Protein AF-A0A383BWU2-F1 (afdb_monomer_lite)

Sequence (63 aa):
MTVDPIRDLADRLAIGDLLTRYATAVDRRDWDLYRTVFTSDAEIDYTSAGGIAGTVDEVVEFL

Structure (mmCIF, N/CA/C/O backbone):
data_AF-A0A383BWU2-F1
#
_entry.id   AF-A0A383BWU2-F1
#
loop_
_atom_site.group_PDB
_atom_site.id
_atom_site.type_symbol
_atom_site.label_atom_id
_atom_site.label_alt_id
_atom_site.label_comp_id
_atom_site.label_asym_id
_atom_site.label_entity_id
_atom_site.label_seq_id
_atom_site.pdbx_PDB_ins_code
_atom_site.Cartn_x
_atom_site.Cartn_y
_atom_site.Cartn_z
_atom_site.occupancy
_atom_site.B_iso_or_equiv
_atom_site.auth_seq_id
_atom_site.auth_comp_id
_atom_site.auth_asym_id
_atom_site.auth_atom_id
_atom_site.pdbx_PDB_model_num
ATOM 1 N N . MET A 1 1 ? 25.492 -10.933 -12.500 1.00 60.34 1 MET A N 1
ATOM 2 C CA . MET A 1 1 ? 24.045 -11.038 -12.775 1.00 60.34 1 MET A CA 1
ATOM 3 C C . MET A 1 1 ? 23.698 -9.877 -13.691 1.00 60.34 1 MET A C 1
ATOM 5 O O . MET A 1 1 ? 23.834 -8.741 -13.260 1.00 60.34 1 MET A O 1
ATOM 9 N N . THR A 1 2 ? 23.421 -10.121 -14.968 1.00 77.00 2 THR A N 1
ATOM 10 C CA . THR A 1 2 ? 23.012 -9.062 -15.905 1.00 77.00 2 THR A CA 1
ATOM 11 C C . THR A 1 2 ? 21.516 -8.828 -15.748 1.00 77.00 2 THR A C 1
ATOM 13 O O . THR A 1 2 ? 20.749 -9.786 -15.797 1.00 77.00 2 THR A O 1
ATOM 16 N N . VAL A 1 3 ? 21.115 -7.579 -15.516 1.00 80.62 3 VAL A N 1
ATOM 17 C CA . VAL A 1 3 ? 19.702 -7.187 -15.448 1.00 80.62 3 VAL A CA 1
ATOM 18 C C . VAL A 1 3 ? 19.108 -7.323 -16.849 1.00 80.62 3 VAL A C 1
ATOM 20 O O . VAL A 1 3 ? 19.712 -6.845 -17.807 1.00 80.62 3 VAL A O 1
ATOM 23 N N . ASP A 1 4 ? 17.966 -7.994 -16.974 1.00 94.12 4 ASP A N 1
ATOM 24 C CA . ASP A 1 4 ? 17.192 -8.032 -18.217 1.00 94.12 4 ASP A CA 1
ATOM 25 C C . ASP A 1 4 ? 16.447 -6.690 -18.369 1.00 94.12 4 ASP A C 1
ATOM 27 O O . ASP A 1 4 ? 15.556 -6.412 -17.562 1.00 94.12 4 ASP A O 1
ATOM 31 N N . PRO A 1 5 ? 16.796 -5.837 -19.355 1.00 93.69 5 PRO A N 1
ATOM 32 C CA . PRO A 1 5 ? 16.223 -4.496 -19.476 1.00 93.69 5 PRO A CA 1
ATOM 33 C C . PRO A 1 5 ? 14.714 -4.489 -19.734 1.00 93.69 5 PRO A C 1
ATOM 35 O O . PRO A 1 5 ? 14.029 -3.555 -19.321 1.00 93.69 5 PRO A O 1
ATOM 38 N N . ILE A 1 6 ? 14.187 -5.512 -20.416 1.00 96.56 6 ILE A N 1
ATOM 39 C CA . ILE A 1 6 ? 12.747 -5.605 -20.690 1.00 96.56 6 ILE A CA 1
ATOM 40 C C . ILE A 1 6 ? 12.004 -5.965 -19.412 1.00 96.56 6 ILE A C 1
ATOM 42 O O . ILE A 1 6 ? 10.972 -5.366 -19.115 1.00 96.56 6 ILE A O 1
ATOM 46 N N . ARG A 1 7 ? 12.558 -6.894 -18.629 1.00 96.44 7 ARG A N 1
ATOM 47 C CA . ARG A 1 7 ? 12.009 -7.242 -17.321 1.00 96.44 7 ARG A CA 1
ATOM 48 C C . ARG A 1 7 ? 12.042 -6.057 -16.357 1.00 96.44 7 ARG A C 1
ATOM 50 O O . ARG A 1 7 ? 11.021 -5.772 -15.753 1.00 96.44 7 ARG A O 1
ATOM 57 N N . ASP A 1 8 ? 13.157 -5.329 -16.270 1.00 96.56 8 ASP A N 1
ATOM 58 C CA . ASP A 1 8 ? 13.259 -4.129 -15.421 1.00 96.56 8 ASP A CA 1
ATOM 59 C C . ASP A 1 8 ? 12.211 -3.070 -15.800 1.00 96.56 8 ASP A C 1
ATOM 61 O O . ASP A 1 8 ? 11.545 -2.511 -14.930 1.00 96.56 8 ASP A O 1
ATOM 65 N N . LEU A 1 9 ? 12.006 -2.822 -17.098 1.00 97.62 9 LEU A N 1
ATOM 66 C CA . LEU A 1 9 ? 10.973 -1.889 -17.549 1.00 97.62 9 LEU A CA 1
ATOM 67 C C . LEU A 1 9 ? 9.557 -2.385 -17.216 1.00 97.62 9 LEU A C 1
ATOM 69 O O . LEU A 1 9 ? 8.732 -1.598 -16.751 1.00 97.62 9 LEU A O 1
ATOM 73 N N . ALA A 1 10 ? 9.275 -3.669 -17.440 1.00 98.06 10 ALA A N 1
ATOM 74 C CA . ALA A 1 10 ? 7.980 -4.266 -17.128 1.00 98.06 10 ALA A CA 1
ATOM 75 C C . ALA A 1 10 ? 7.677 -4.210 -15.622 1.00 98.06 10 ALA A C 1
ATOM 77 O O . ALA A 1 10 ? 6.577 -3.817 -15.238 1.00 98.06 10 ALA A O 1
ATOM 78 N N . ASP A 1 11 ? 8.665 -4.519 -14.780 1.00 97.81 11 ASP A N 1
ATOM 79 C CA . ASP A 1 11 ? 8.539 -4.469 -13.324 1.00 97.81 11 ASP A CA 1
ATOM 80 C C . ASP A 1 11 ? 8.245 -3.033 -12.854 1.00 97.81 11 ASP A C 1
ATOM 82 O O . ASP A 1 11 ? 7.351 -2.817 -12.036 1.00 97.81 11 ASP A O 1
ATOM 86 N N . ARG A 1 12 ? 8.916 -2.019 -13.422 1.00 97.81 12 ARG A N 1
ATOM 87 C CA . ARG A 1 12 ? 8.644 -0.605 -13.095 1.00 97.81 12 ARG A CA 1
ATOM 88 C C . ARG A 1 12 ? 7.226 -0.172 -13.453 1.00 97.81 12 ARG A C 1
ATOM 90 O O . ARG A 1 12 ? 6.604 0.543 -12.669 1.00 97.81 12 ARG A O 1
ATOM 97 N N . LEU A 1 13 ? 6.720 -0.590 -14.614 1.00 98.56 13 LEU A N 1
ATOM 98 C CA . LEU A 1 13 ? 5.339 -0.308 -15.015 1.00 98.56 13 LEU A CA 1
ATOM 99 C C . LEU A 1 13 ? 4.345 -1.002 -14.075 1.00 98.56 13 LEU A C 1
ATOM 101 O O . LEU A 1 13 ? 3.437 -0.351 -13.564 1.00 98.56 13 LEU A O 1
ATOM 105 N N . ALA A 1 14 ? 4.568 -2.282 -13.767 1.00 98.31 14 ALA A N 1
ATOM 106 C CA . ALA A 1 14 ? 3.714 -3.046 -12.861 1.00 98.31 14 ALA A CA 1
ATOM 107 C C . ALA A 1 14 ? 3.667 -2.444 -11.444 1.00 98.31 14 ALA A C 1
ATOM 109 O O . ALA A 1 14 ? 2.598 -2.379 -10.838 1.00 98.31 14 ALA A O 1
ATOM 110 N N . ILE A 1 15 ? 4.800 -1.954 -10.927 1.00 98.44 15 ILE A N 1
ATOM 111 C CA . ILE A 1 15 ? 4.866 -1.255 -9.635 1.00 98.44 15 ILE A CA 1
ATOM 112 C C . ILE A 1 15 ? 4.093 0.070 -9.689 1.00 98.44 15 ILE A C 1
ATOM 114 O O . ILE A 1 15 ? 3.351 0.382 -8.758 1.00 98.44 15 ILE A O 1
ATOM 118 N N . GLY A 1 16 ? 4.223 0.842 -10.772 1.00 98.69 16 GLY A N 1
ATOM 119 C CA . GLY A 1 16 ? 3.467 2.085 -10.956 1.00 98.69 16 GLY A CA 1
ATOM 120 C C . GLY A 1 16 ? 1.950 1.860 -10.954 1.00 98.69 16 GLY A C 1
ATOM 121 O O . GLY A 1 16 ? 1.208 2.578 -10.276 1.00 98.69 16 GLY A O 1
ATOM 122 N N . ASP A 1 17 ? 1.493 0.814 -11.641 1.00 98.62 17 ASP A N 1
ATOM 123 C CA . ASP A 1 17 ? 0.084 0.415 -11.655 1.00 98.62 17 ASP A CA 1
ATOM 124 C C . ASP A 1 17 ? -0.388 -0.070 -10.275 1.00 98.62 17 ASP A C 1
ATOM 126 O O . ASP A 1 17 ? -1.499 0.255 -9.846 1.00 98.62 17 ASP A O 1
ATOM 130 N N . LEU A 1 18 ? 0.455 -0.816 -9.551 1.00 98.62 18 LEU A N 1
ATOM 131 C CA . LEU A 1 18 ? 0.167 -1.285 -8.194 1.00 98.62 18 LEU A CA 1
ATOM 132 C C . LEU A 1 18 ? -0.026 -0.116 -7.218 1.00 98.62 18 LEU A C 1
ATOM 134 O O . LEU A 1 18 ? -1.020 -0.084 -6.493 1.00 98.62 18 LEU A O 1
ATOM 138 N N . LEU A 1 19 ? 0.878 0.868 -7.240 1.00 98.56 19 LEU A N 1
ATOM 139 C CA . LEU A 1 19 ? 0.790 2.069 -6.403 1.00 98.56 19 LEU A CA 1
ATOM 140 C C . LEU A 1 19 ? -0.451 2.905 -6.739 1.00 98.56 19 LEU A C 1
ATOM 142 O O . LEU A 1 19 ? -1.135 3.389 -5.838 1.00 98.56 19 LEU A O 1
ATOM 146 N N . THR A 1 20 ? -0.784 3.024 -8.027 1.00 98.69 20 THR A N 1
ATOM 147 C CA . THR A 1 20 ? -2.004 3.709 -8.475 1.00 98.69 20 THR A CA 1
ATOM 148 C C . THR A 1 20 ? -3.265 3.002 -7.967 1.00 98.69 20 THR A C 1
ATOM 150 O O . THR A 1 20 ? -4.201 3.661 -7.503 1.00 98.69 20 THR A O 1
ATOM 153 N N . ARG A 1 21 ? -3.296 1.661 -8.007 1.00 98.75 21 ARG A N 1
ATOM 154 C CA . ARG A 1 21 ? -4.404 0.854 -7.470 1.00 98.75 21 ARG A CA 1
ATOM 155 C C . ARG A 1 21 ? -4.543 1.025 -5.959 1.00 98.75 21 ARG A C 1
ATOM 157 O O . ARG A 1 21 ? -5.658 1.238 -5.496 1.00 98.75 21 ARG A O 1
ATOM 164 N N . TYR A 1 22 ? -3.432 0.988 -5.223 1.00 98.50 22 TYR A N 1
ATOM 165 C CA . TYR A 1 22 ? -3.403 1.238 -3.781 1.00 98.50 22 TYR A CA 1
ATOM 166 C C . TYR A 1 22 ? -3.993 2.615 -3.440 1.00 98.50 22 TYR A C 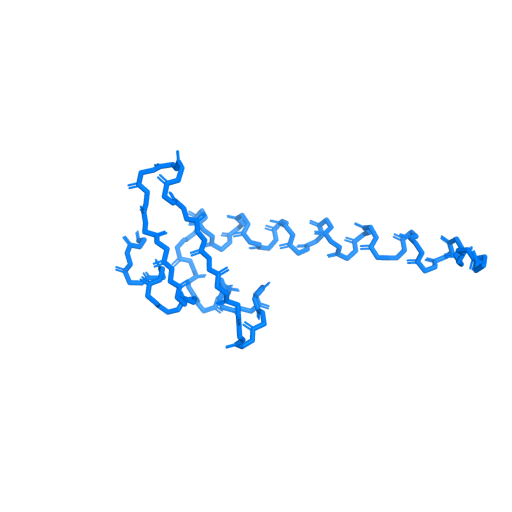1
ATOM 168 O O . TYR A 1 22 ? -4.937 2.694 -2.658 1.00 98.50 22 TYR A O 1
ATOM 176 N N . ALA A 1 23 ? -3.504 3.687 -4.077 1.00 98.50 23 ALA A N 1
ATOM 177 C CA . ALA A 1 23 ? -3.991 5.044 -3.821 1.00 98.50 23 ALA A CA 1
ATOM 178 C C . ALA A 1 23 ? -5.490 5.170 -4.133 1.00 98.50 23 ALA A C 1
ATOM 180 O O . ALA A 1 23 ? -6.259 5.670 -3.319 1.00 98.50 23 ALA A O 1
ATOM 181 N N . THR A 1 24 ? -5.923 4.611 -5.268 1.00 98.69 24 THR A N 1
ATOM 182 C CA . THR A 1 24 ? -7.339 4.582 -5.661 1.00 98.69 24 THR A CA 1
ATOM 183 C C . THR A 1 24 ? -8.210 3.854 -4.634 1.00 98.69 24 THR A C 1
ATOM 185 O O . THR A 1 24 ? -9.311 4.319 -4.340 1.00 98.69 24 THR A O 1
ATOM 188 N N . ALA A 1 25 ? -7.746 2.715 -4.110 1.00 98.62 25 ALA A N 1
ATOM 189 C CA . ALA A 1 25 ? -8.465 1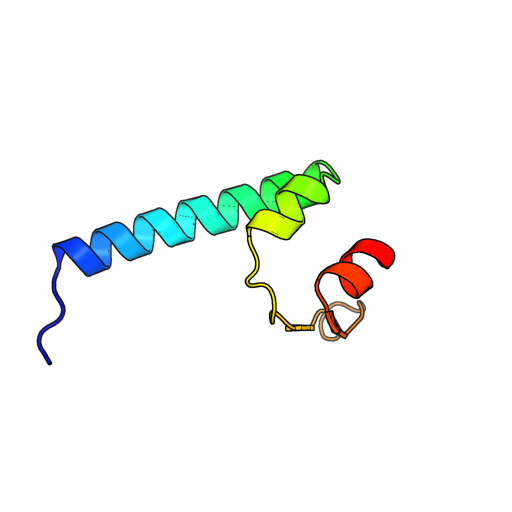.936 -3.107 1.00 98.62 25 ALA A CA 1
ATOM 190 C C . ALA A 1 25 ? -8.627 2.722 -1.798 1.00 98.62 25 ALA A C 1
ATOM 192 O O . ALA A 1 25 ? -9.738 2.824 -1.285 1.00 98.62 25 ALA A O 1
ATOM 193 N N . VAL A 1 26 ? -7.548 3.346 -1.311 1.00 97.56 26 VAL A N 1
ATOM 194 C CA . VAL A 1 26 ? -7.569 4.179 -0.098 1.00 97.56 26 VAL A CA 1
ATOM 195 C C . VAL A 1 26 ? -8.481 5.396 -0.269 1.00 97.56 26 VAL A C 1
ATOM 197 O O . VAL A 1 26 ? -9.375 5.605 0.550 1.00 97.56 26 VAL A O 1
ATOM 200 N N . ASP A 1 27 ? -8.325 6.158 -1.355 1.00 98.25 27 ASP A N 1
ATOM 201 C CA . ASP A 1 27 ? -9.111 7.375 -1.613 1.00 98.25 27 ASP A CA 1
ATOM 202 C C . ASP A 1 27 ? -10.618 7.091 -1.703 1.00 98.25 27 ASP A C 1
ATOM 204 O O . ASP A 1 27 ? -11.448 7.909 -1.298 1.00 98.25 27 ASP A O 1
ATOM 208 N N . ARG A 1 28 ? -10.988 5.920 -2.237 1.00 98.44 28 ARG A N 1
ATOM 209 C CA . ARG A 1 28 ? -12.384 5.477 -2.364 1.00 98.44 28 ARG A CA 1
ATOM 210 C C . ARG A 1 28 ? -12.900 4.701 -1.158 1.00 98.44 28 ARG A C 1
ATOM 212 O O . ARG A 1 28 ? -14.096 4.416 -1.127 1.00 98.44 28 ARG A O 1
ATOM 219 N N . ARG A 1 29 ? -12.036 4.365 -0.194 1.00 97.88 29 ARG A N 1
ATOM 220 C CA . ARG A 1 29 ? -12.328 3.416 0.894 1.00 97.88 29 ARG A CA 1
ATOM 221 C C . ARG A 1 29 ? -12.840 2.066 0.376 1.00 97.88 29 ARG A C 1
ATOM 223 O O . ARG A 1 29 ? -13.748 1.466 0.944 1.00 97.88 29 ARG A O 1
ATOM 230 N N . ASP A 1 30 ? -12.281 1.614 -0.744 1.00 98.69 30 ASP A N 1
ATOM 231 C CA . ASP A 1 30 ? -12.567 0.312 -1.344 1.00 98.69 30 ASP A CA 1
ATOM 232 C C . ASP A 1 30 ? -11.597 -0.726 -0.771 1.00 98.69 30 ASP A C 1
ATOM 234 O O . ASP A 1 30 ? -10.499 -0.956 -1.288 1.00 98.69 30 ASP A O 1
ATOM 238 N N . TRP A 1 31 ? -11.987 -1.318 0.355 1.00 98.19 31 TRP A N 1
ATOM 239 C CA . TRP A 1 31 ? -11.127 -2.229 1.106 1.00 98.19 31 TRP A CA 1
ATOM 240 C C . TRP A 1 31 ? -10.994 -3.613 0.477 1.00 98.19 31 TRP A C 1
ATOM 242 O O . TRP A 1 31 ? -10.001 -4.302 0.710 1.00 98.19 31 TRP A O 1
ATOM 252 N N . ASP A 1 32 ? -11.946 -4.014 -0.362 1.00 98.19 32 ASP A N 1
ATOM 253 C CA . ASP A 1 32 ? -11.814 -5.237 -1.150 1.00 98.19 32 ASP A CA 1
ATOM 254 C C . ASP A 1 32 ? -10.726 -5.055 -2.212 1.00 98.19 32 ASP A C 1
ATOM 256 O O . ASP A 1 32 ? -9.849 -5.910 -2.345 1.00 98.19 32 ASP A O 1
ATOM 260 N N . LEU A 1 33 ? -10.700 -3.905 -2.900 1.00 98.44 33 LEU A N 1
ATOM 261 C CA . LEU A 1 33 ? -9.616 -3.562 -3.821 1.00 98.44 33 LEU A CA 1
ATOM 262 C C . LEU A 1 33 ? -8.277 -3.379 -3.096 1.00 98.44 33 LEU A C 1
ATOM 264 O O . LEU A 1 33 ? -7.251 -3.838 -3.603 1.00 98.44 33 LEU A O 1
ATOM 268 N N . TYR A 1 34 ? -8.274 -2.749 -1.919 1.00 98.38 34 TYR A N 1
ATOM 269 C CA . TYR A 1 34 ? -7.075 -2.567 -1.095 1.00 98.38 34 TYR A CA 1
ATOM 270 C C . TYR A 1 34 ? -6.399 -3.906 -0.796 1.00 98.38 34 TYR A C 1
ATOM 272 O O . TYR A 1 34 ? -5.207 -4.058 -1.040 1.00 98.38 34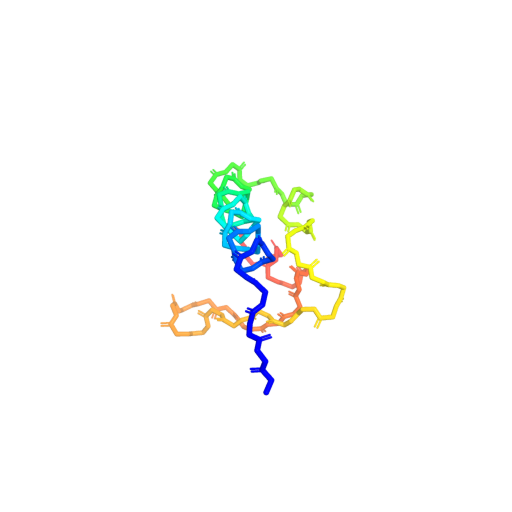 TYR A O 1
ATOM 280 N N . ARG A 1 35 ? -7.159 -4.927 -0.382 1.00 97.75 35 ARG A N 1
ATOM 281 C CA . ARG A 1 35 ? -6.613 -6.267 -0.101 1.00 97.75 35 ARG A CA 1
ATOM 282 C C . ARG A 1 35 ? -5.907 -6.911 -1.294 1.00 97.75 35 ARG A C 1
ATOM 284 O O . ARG A 1 35 ? -5.013 -7.724 -1.098 1.00 97.75 35 ARG A O 1
ATOM 291 N N . THR A 1 36 ? -6.253 -6.537 -2.529 1.00 98.00 36 THR A N 1
ATOM 292 C CA . THR A 1 36 ? -5.615 -7.102 -3.734 1.00 98.00 36 THR A CA 1
ATOM 293 C C . THR A 1 36 ? -4.187 -6.616 -3.981 1.00 98.00 36 THR A C 1
ATOM 295 O O . THR A 1 36 ? -3.488 -7.210 -4.802 1.00 98.00 36 THR A O 1
ATOM 298 N N . VAL A 1 37 ? -3.750 -5.527 -3.334 1.00 98.12 37 VAL A N 1
ATOM 299 C CA . VAL A 1 37 ? -2.415 -4.940 -3.574 1.00 98.12 37 VAL A CA 1
ATOM 300 C C . VAL A 1 37 ? -1.342 -5.473 -2.628 1.00 98.12 37 VAL A C 1
ATOM 302 O O . VAL A 1 37 ? -0.170 -5.139 -2.790 1.00 98.12 37 VAL A O 1
ATOM 305 N N . PHE A 1 38 ? -1.735 -6.317 -1.676 1.00 97.94 38 PHE A N 1
ATOM 306 C CA . PHE A 1 38 ? -0.859 -6.922 -0.685 1.00 97.94 38 PHE A CA 1
ATOM 307 C C . PHE A 1 38 ? -0.756 -8.432 -0.889 1.00 97.94 38 PHE A C 1
ATOM 309 O O . PHE A 1 38 ? -1.674 -9.082 -1.392 1.00 97.94 38 PHE A O 1
ATOM 316 N N . THR A 1 39 ? 0.378 -9.000 -0.490 1.00 97.56 39 THR A N 1
ATOM 317 C CA . THR A 1 39 ? 0.493 -10.448 -0.315 1.00 97.56 39 THR A CA 1
ATOM 318 C C . THR A 1 39 ? -0.276 -10.878 0.934 1.00 97.56 39 THR A C 1
ATOM 320 O O . THR A 1 39 ? -0.558 -10.070 1.818 1.00 97.56 39 THR A O 1
ATOM 323 N N . SER A 1 40 ? -0.622 -12.163 1.026 1.00 94.25 40 SER A N 1
ATOM 324 C CA . SER A 1 40 ? -1.378 -12.703 2.167 1.00 94.25 40 SER A CA 1
ATOM 325 C C . SER A 1 40 ? -0.645 -12.595 3.508 1.00 94.25 40 SER A C 1
ATOM 327 O O . SER A 1 40 ? -1.271 -12.727 4.551 1.00 94.25 40 SER A O 1
ATOM 329 N N . ASP A 1 41 ? 0.673 -12.417 3.472 1.00 96.75 41 ASP A N 1
ATOM 330 C CA . ASP A 1 41 ? 1.580 -12.292 4.614 1.00 96.75 41 ASP A CA 1
ATOM 331 C C . ASP A 1 41 ? 2.115 -10.861 4.796 1.00 96.75 41 ASP A C 1
ATOM 333 O O . ASP A 1 41 ? 3.130 -10.659 5.461 1.00 96.75 41 ASP A O 1
ATOM 337 N N . ALA A 1 42 ? 1.478 -9.866 4.172 1.00 97.75 42 ALA A N 1
ATOM 338 C CA . ALA A 1 42 ? 1.916 -8.484 4.278 1.00 97.75 42 ALA A CA 1
ATOM 339 C C . ALA A 1 42 ? 1.664 -7.909 5.680 1.00 97.75 42 ALA A C 1
ATOM 341 O O . ALA A 1 42 ? 0.542 -7.931 6.190 1.00 97.75 42 ALA A O 1
ATOM 342 N N . GLU A 1 43 ? 2.713 -7.307 6.233 1.00 97.88 43 GLU A N 1
ATOM 343 C CA . GLU A 1 43 ? 2.683 -6.492 7.444 1.00 97.88 43 GLU A CA 1
ATOM 344 C C . GLU A 1 43 ? 2.834 -5.021 7.052 1.00 97.88 43 GLU A C 1
ATOM 346 O O . GLU A 1 43 ? 3.748 -4.647 6.307 1.00 97.88 43 GLU A O 1
ATOM 351 N N . ILE A 1 44 ? 1.928 -4.181 7.541 1.00 97.69 44 ILE A N 1
ATOM 352 C CA . ILE A 1 44 ? 1.858 -2.759 7.215 1.00 97.69 44 ILE A CA 1
ATOM 353 C C . ILE A 1 44 ? 2.198 -1.969 8.472 1.00 97.69 44 ILE A C 1
ATOM 355 O O . ILE A 1 44 ? 1.637 -2.222 9.530 1.00 97.69 44 ILE A O 1
ATOM 359 N N . ASP A 1 45 ? 3.088 -0.985 8.351 1.00 97.81 45 ASP A N 1
ATOM 360 C CA . ASP A 1 45 ? 3.482 -0.111 9.457 1.00 97.81 45 ASP A CA 1
ATOM 361 C C . ASP A 1 45 ? 3.226 1.362 9.108 1.00 97.81 45 ASP A C 1
ATOM 363 O O . ASP A 1 45 ? 3.964 1.983 8.336 1.00 97.81 45 ASP A O 1
ATOM 367 N N . TYR A 1 46 ? 2.176 1.933 9.704 1.00 95.62 46 TYR A N 1
ATOM 368 C CA . TYR A 1 46 ? 1.853 3.359 9.629 1.00 95.62 46 TYR A CA 1
ATOM 369 C C . TYR A 1 46 ? 2.173 4.120 10.925 1.00 95.62 46 TYR A C 1
ATOM 371 O O . TYR A 1 46 ? 1.749 5.268 11.082 1.00 95.62 4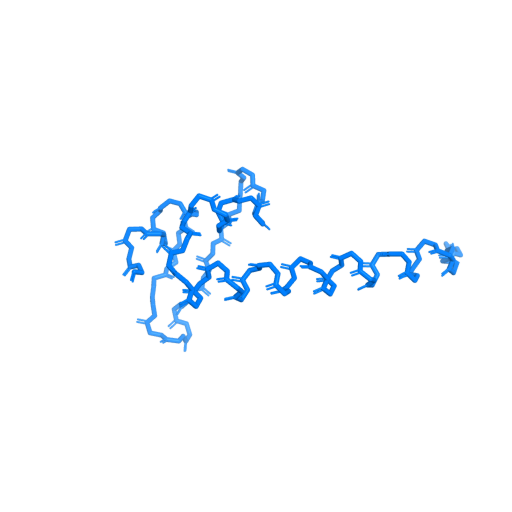6 TYR A O 1
ATOM 379 N N . THR A 1 47 ? 2.948 3.545 11.851 1.00 97.69 47 THR A N 1
ATOM 380 C CA . THR A 1 47 ? 3.250 4.172 13.155 1.00 97.69 47 THR A CA 1
ATOM 381 C C . THR A 1 47 ? 3.986 5.505 13.014 1.00 97.69 47 THR A C 1
ATOM 383 O O . THR A 1 47 ? 3.716 6.449 13.757 1.00 97.69 47 THR A O 1
ATOM 386 N N . SER A 1 48 ? 4.845 5.638 11.998 1.00 96.50 48 SER A N 1
ATOM 387 C CA . SER A 1 48 ? 5.529 6.901 11.676 1.00 96.50 48 SER A CA 1
ATOM 388 C C . SER A 1 48 ? 4.577 8.037 11.270 1.00 96.50 48 SER A C 1
ATOM 390 O O . SER A 1 48 ? 4.924 9.209 11.411 1.00 96.50 48 SER A O 1
ATOM 392 N N . ALA A 1 49 ? 3.370 7.697 10.808 1.00 93.62 49 ALA A N 1
ATOM 393 C CA . ALA A 1 49 ? 2.313 8.625 10.415 1.00 93.62 49 ALA A CA 1
ATOM 394 C C . ALA A 1 49 ? 1.193 8.749 11.471 1.00 93.62 49 ALA A C 1
ATOM 396 O O . ALA A 1 49 ? 0.175 9.387 11.208 1.00 93.62 49 ALA A O 1
ATOM 397 N N . GLY A 1 50 ? 1.364 8.155 12.661 1.00 95.50 50 GLY A N 1
ATOM 398 C CA . GLY A 1 50 ? 0.357 8.149 13.731 1.00 95.50 50 GLY A CA 1
ATOM 399 C C . GLY A 1 50 ? -0.738 7.086 13.580 1.00 95.50 50 GLY A C 1
ATOM 400 O O . GLY A 1 50 ? -1.733 7.146 14.300 1.00 95.50 50 GLY A O 1
ATOM 401 N N . GLY A 1 51 ? -0.570 6.139 12.653 1.00 95.94 51 GLY A N 1
ATOM 402 C CA . GLY A 1 51 ? -1.428 4.964 12.509 1.00 95.94 51 GLY A CA 1
ATOM 403 C C . GLY A 1 51 ? -0.960 3.776 13.351 1.00 95.94 51 GLY A C 1
ATOM 404 O O . GLY A 1 51 ? -0.153 3.916 14.272 1.00 95.94 51 GLY A O 1
ATOM 405 N N . ILE A 1 52 ? -1.462 2.592 13.004 1.00 98.00 52 ILE A N 1
ATOM 406 C CA . ILE A 1 52 ? -1.063 1.321 13.618 1.00 98.00 52 ILE A CA 1
ATOM 407 C C . ILE A 1 52 ? -0.054 0.566 12.742 1.00 98.00 52 ILE A C 1
ATOM 409 O O . ILE A 1 52 ? 0.151 0.909 11.576 1.00 98.00 52 ILE A O 1
ATOM 413 N N . ALA A 1 53 ? 0.555 -0.469 13.315 1.00 98.31 53 ALA A N 1
ATOM 414 C CA . ALA A 1 53 ? 1.226 -1.518 12.563 1.00 98.31 53 ALA A CA 1
ATOM 415 C C . ALA A 1 53 ? 0.485 -2.843 12.768 1.00 98.31 53 ALA A C 1
ATOM 417 O O . ALA A 1 53 ? 0.059 -3.120 13.892 1.00 98.31 53 ALA A O 1
ATOM 418 N N . GLY A 1 54 ? 0.340 -3.632 11.708 1.00 98.06 54 GLY A N 1
ATOM 419 C CA . GLY A 1 54 ? -0.306 -4.941 11.751 1.00 98.06 54 GLY A CA 1
ATOM 420 C C . GLY A 1 54 ? -0.586 -5.515 10.366 1.00 98.06 54 GLY A C 1
ATOM 421 O O . GLY A 1 54 ? -0.130 -4.997 9.341 1.00 98.06 54 GLY A O 1
ATOM 422 N N . THR A 1 55 ? -1.386 -6.573 10.349 1.00 98.31 55 THR A N 1
ATOM 423 C CA . THR A 1 55 ? -1.845 -7.246 9.134 1.00 98.31 55 THR A CA 1
ATOM 424 C C . THR A 1 55 ? -2.719 -6.331 8.272 1.00 98.31 55 THR A C 1
ATOM 426 O O . THR A 1 55 ? -3.266 -5.325 8.731 1.00 98.31 55 THR A O 1
ATOM 429 N N . VAL A 1 56 ? -2.911 -6.712 7.005 1.00 98.00 56 VAL A N 1
ATOM 430 C CA . VAL A 1 56 ? -3.796 -5.995 6.069 1.00 98.00 56 VAL A CA 1
ATOM 431 C C . VAL A 1 56 ? -5.197 -5.783 6.653 1.00 98.00 56 VAL A C 1
ATOM 433 O O . VAL A 1 56 ? -5.746 -4.691 6.525 1.00 98.00 56 VAL A O 1
ATOM 436 N N . ASP A 1 57 ? -5.770 -6.797 7.307 1.00 97.81 57 ASP A N 1
ATOM 437 C CA . ASP A 1 57 ? -7.117 -6.702 7.876 1.00 97.81 57 ASP A CA 1
ATOM 438 C C . ASP A 1 57 ? -7.168 -5.805 9.116 1.00 97.81 57 ASP A C 1
ATOM 440 O O . ASP A 1 57 ? -8.073 -4.980 9.216 1.00 97.81 57 ASP A O 1
ATOM 444 N N . GLU A 1 58 ? -6.174 -5.878 10.005 1.00 98.19 58 GLU A N 1
ATOM 445 C CA . GLU A 1 58 ? -6.082 -4.973 11.160 1.00 98.19 58 GLU A CA 1
ATOM 446 C C . GLU A 1 58 ? -5.950 -3.510 10.714 1.00 98.19 58 GLU A C 1
ATOM 448 O O . GLU A 1 58 ? -6.595 -2.623 11.274 1.00 98.19 58 GLU A O 1
ATOM 453 N N . VAL A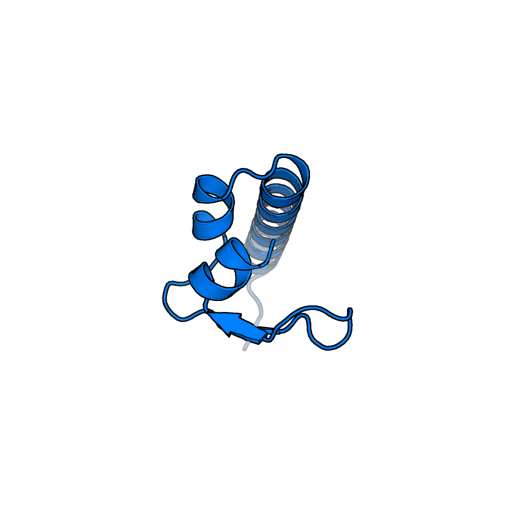 1 59 ? -5.162 -3.242 9.666 1.00 98.06 59 VAL A N 1
ATOM 454 C CA . VAL A 1 59 ? -5.042 -1.895 9.092 1.00 98.06 59 VAL A CA 1
ATOM 455 C C . VAL A 1 59 ? -6.338 -1.438 8.430 1.00 98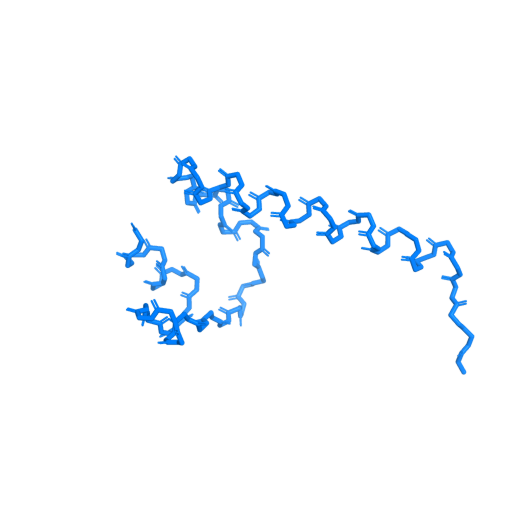.06 59 VAL A C 1
ATOM 457 O O . VAL A 1 59 ? -6.718 -0.282 8.602 1.00 98.06 59 VAL A O 1
ATOM 460 N N . VAL A 1 60 ? -7.051 -2.313 7.718 1.00 97.44 60 VAL A N 1
ATOM 461 C CA . VAL A 1 60 ? -8.371 -1.981 7.156 1.00 97.44 60 VAL A CA 1
ATOM 462 C C . VAL A 1 60 ? -9.387 -1.654 8.255 1.00 97.44 60 VAL A C 1
ATOM 464 O O . VAL A 1 60 ? -10.202 -0.762 8.060 1.00 97.44 60 VAL A O 1
ATOM 467 N N . GLU A 1 61 ? -9.351 -2.336 9.402 1.00 97.56 61 GLU A N 1
ATOM 468 C CA . GLU A 1 61 ? -10.227 -2.019 10.540 1.00 97.56 61 GLU A CA 1
ATOM 469 C C . GLU A 1 61 ? -9.917 -0.654 11.177 1.00 97.56 61 GLU A C 1
ATOM 471 O O . GLU A 1 61 ? -10.806 -0.025 11.755 1.00 97.56 61 GLU A O 1
ATOM 476 N N . PHE A 1 62 ? -8.669 -0.188 11.074 1.00 95.94 62 PHE A N 1
ATOM 477 C CA . PHE A 1 62 ? -8.248 1.123 11.567 1.00 95.94 62 PHE A CA 1
ATOM 478 C C . PHE A 1 62 ? -8.639 2.291 10.640 1.00 95.94 62 PHE A C 1
ATOM 480 O O . PHE A 1 62 ? -8.901 3.388 11.141 1.00 95.94 62 PHE A O 1
ATOM 487 N N . LEU A 1 63 ? -8.632 2.080 9.317 1.00 93.44 63 LEU A N 1
ATOM 488 C CA . LEU A 1 63 ? -8.872 3.105 8.283 1.00 93.44 63 LEU A CA 1
ATOM 489 C C . LEU A 1 63 ? -10.359 3.475 8.103 1.00 93.44 63 LEU A C 1
ATOM 491 O O . LEU A 1 63 ? -10.636 4.690 7.926 1.00 93.44 63 LEU A O 1
#

Organism: NCBI:txid408172

InterPro domains:
  IPR032710 NTF2-like domain superfamily [SSF54427] (6-63)
  IPR037401 SnoaL-like domain [PF13577] (8-62)

Secondary structure (DSSP, 8-state):
----HHHHHHHHHHHHHHHHHHHHHHHHT-HHHHHTTS-TT-EEE-GGGT--EEEHHHHHHH-

pLDDT: mean 96.31, std 5.78, range [60.34, 98.75]

Foldseek 3Di:
DDDDVVVVVVVVVVVVVLVVQCVVCVVVVVLVSNVVSDDQPDWDDCVVVVFHTGGSVVRSVRD

Radius of gyration: 14.36 Å; chains: 1; bounding box: 37×21×34 Å